Protein AF-A0A1V5XX38-F1 (afdb_monomer)

Sequence (101 aa):
MLLHTLSTLARLHELNFSKAGETVKGNLEKKHCESEISSEILKQYHIVAERYGKTALVPIQKNTCTGCFITQPRTGPKELAPGIYQCTHCRRFLFSPDDLL

Mean predicted aligned error: 3.3 Å

Radius of gyration: 13.26 Å; Cα contacts (8 Å, |Δi|>4): 140; chains: 1; bounding box: 29×25×36 Å

Secondary structure (DSSP, 8-state):
---HHHHHHHHHHHHHHSGGGGSHHHHHHHHHHHHHS-HHHHHHHHHHHHHHGGGSEEEEETTEETTT-PBPPTT-SEEEETTEEE-TTT--EEE-GGGG-

Structure (mmCIF, N/CA/C/O backbone):
data_AF-A0A1V5XX38-F1
#
_entry.id   AF-A0A1V5XX38-F1
#
loop_
_atom_site.group_PDB
_atom_site.id
_atom_site.type_symbol
_atom_site.label_atom_id
_atom_site.label_alt_id
_atom_site.label_comp_id
_atom_site.label_asym_id
_atom_site.label_entity_id
_atom_site.label_seq_id
_atom_site.pdbx_PDB_ins_code
_atom_site.Cartn_x
_atom_site.Cartn_y
_atom_site.Cartn_z
_atom_site.occupancy
_atom_site.B_iso_or_equiv
_atom_site.auth_seq_id
_atom_site.auth_comp_id
_atom_site.auth_asym_id
_atom_site.auth_atom_id
_atom_site.pdbx_PDB_model_num
ATOM 1 N N . MET A 1 1 ? 17.016 3.812 10.001 1.00 46.97 1 MET A N 1
ATOM 2 C CA . MET A 1 1 ? 15.942 4.763 10.377 1.00 46.97 1 MET A CA 1
ATOM 3 C C . MET A 1 1 ? 15.201 5.314 9.141 1.00 46.97 1 MET A C 1
ATOM 5 O O . MET A 1 1 ? 14.738 6.442 9.177 1.00 46.97 1 MET A O 1
ATOM 9 N N . LEU A 1 2 ? 15.084 4.540 8.045 1.00 52.12 2 LEU A N 1
ATOM 10 C CA . LEU A 1 2 ? 14.531 5.002 6.755 1.00 52.12 2 LEU A CA 1
ATOM 11 C C . LEU A 1 2 ? 13.179 4.355 6.387 1.00 52.12 2 LEU A C 1
ATOM 13 O O . LEU A 1 2 ? 12.530 4.827 5.469 1.00 52.12 2 LEU A O 1
ATOM 17 N N . LEU A 1 3 ? 12.719 3.334 7.121 1.00 60.72 3 LEU A N 1
ATOM 18 C CA . LEU A 1 3 ? 11.510 2.554 6.794 1.00 60.72 3 LEU A CA 1
ATOM 19 C C . LEU A 1 3 ? 10.263 2.946 7.600 1.00 60.72 3 LEU A C 1
ATOM 21 O O . LEU A 1 3 ? 9.210 2.333 7.448 1.00 60.72 3 LEU A O 1
ATOM 25 N N . HIS A 1 4 ? 10.360 3.995 8.422 1.00 83.56 4 HIS A N 1
ATOM 26 C CA . HIS A 1 4 ? 9.266 4.425 9.296 1.00 83.56 4 HIS A CA 1
ATOM 27 C C . HIS A 1 4 ? 7.987 4.734 8.505 1.00 83.56 4 HIS A C 1
ATOM 29 O O . HIS A 1 4 ? 6.902 4.296 8.865 1.00 83.56 4 HIS A O 1
ATOM 35 N N . THR A 1 5 ? 8.107 5.423 7.366 1.00 91.19 5 THR A N 1
ATOM 36 C CA . THR A 1 5 ? 6.943 5.775 6.542 1.00 91.19 5 THR A CA 1
ATOM 37 C C . THR A 1 5 ? 6.251 4.545 5.951 1.00 91.19 5 THR A C 1
ATOM 39 O O . THR A 1 5 ? 5.022 4.507 5.928 1.00 91.19 5 THR A O 1
ATOM 42 N N . LEU A 1 6 ?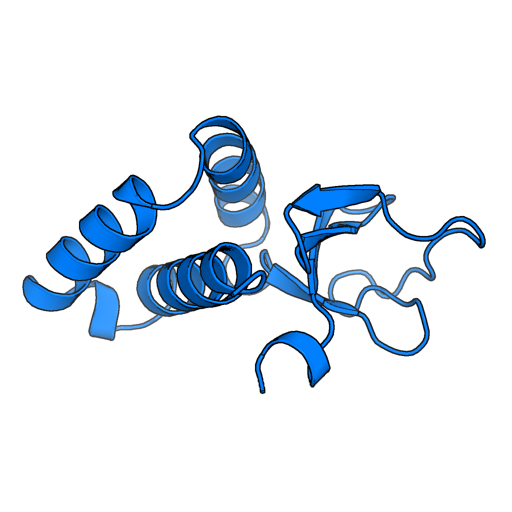 7.004 3.528 5.509 1.00 93.62 6 LEU A N 1
ATOM 43 C CA . LEU A 1 6 ? 6.430 2.281 4.996 1.00 93.62 6 LEU A CA 1
ATOM 44 C C . LEU A 1 6 ? 5.695 1.521 6.102 1.00 93.62 6 LEU A C 1
ATOM 46 O O . LEU A 1 6 ? 4.539 1.145 5.904 1.00 93.62 6 LEU A O 1
ATOM 50 N N . SER A 1 7 ? 6.324 1.337 7.267 1.00 93.94 7 SER A N 1
ATOM 51 C CA . SER A 1 7 ? 5.695 0.645 8.396 1.00 93.94 7 SER A CA 1
ATOM 52 C C . SER A 1 7 ? 4.429 1.362 8.864 1.00 93.94 7 SER A C 1
ATOM 54 O O . SER A 1 7 ? 3.399 0.722 9.080 1.00 93.94 7 SER A O 1
ATOM 56 N N . THR A 1 8 ? 4.463 2.695 8.940 1.00 95.31 8 THR A N 1
ATOM 57 C CA . THR A 1 8 ? 3.305 3.499 9.341 1.00 95.31 8 THR A CA 1
ATOM 58 C C . THR A 1 8 ? 2.185 3.427 8.299 1.00 95.31 8 THR A C 1
ATOM 60 O O . THR A 1 8 ? 1.019 3.263 8.662 1.00 95.31 8 THR A O 1
ATOM 63 N N . LEU A 1 9 ? 2.505 3.472 7.000 1.00 96.19 9 LEU A N 1
ATOM 64 C CA . LEU A 1 9 ? 1.510 3.327 5.932 1.00 96.19 9 LEU A CA 1
ATOM 65 C C . LEU A 1 9 ? 0.897 1.921 5.903 1.00 96.19 9 LEU A C 1
ATOM 67 O O . LEU A 1 9 ? -0.316 1.786 5.746 1.00 96.19 9 LEU A O 1
ATOM 71 N N . ALA A 1 10 ? 1.710 0.877 6.078 1.00 96.06 10 ALA A N 1
ATOM 72 C CA . ALA A 1 10 ? 1.238 -0.502 6.162 1.00 96.06 10 ALA A CA 1
ATOM 73 C C . ALA A 1 10 ? 0.299 -0.694 7.359 1.00 96.06 10 ALA A C 1
ATOM 75 O O . ALA A 1 10 ? -0.766 -1.299 7.218 1.00 96.06 10 ALA A O 1
ATOM 76 N N . ARG A 1 11 ? 0.637 -0.100 8.510 1.00 96.50 11 ARG A N 1
ATOM 77 C CA . ARG A 1 11 ? -0.212 -0.134 9.700 1.00 96.50 11 ARG A CA 1
ATOM 78 C C . ARG A 1 11 ? -1.529 0.612 9.498 1.00 96.50 11 ARG A C 1
ATOM 80 O O . ARG A 1 11 ? -2.592 0.070 9.800 1.00 96.50 11 ARG A O 1
ATOM 87 N N . LEU A 1 12 ? -1.486 1.816 8.924 1.00 97.44 12 LEU A N 1
ATOM 88 C CA . LEU A 1 12 ? -2.688 2.562 8.540 1.00 97.44 12 LEU A CA 1
ATOM 89 C C . LEU A 1 12 ? -3.571 1.742 7.586 1.00 97.44 12 LEU A C 1
ATOM 91 O O . LEU A 1 12 ? -4.795 1.718 7.728 1.00 97.44 12 LEU A O 1
ATOM 95 N N . HIS A 1 13 ? -2.958 1.043 6.630 1.00 97.69 13 HIS A N 1
ATOM 96 C CA . HIS A 1 13 ? -3.660 0.181 5.688 1.00 97.69 13 HIS A CA 1
ATOM 97 C C . HIS A 1 13 ? -4.375 -0.981 6.373 1.00 97.69 13 HIS A C 1
ATOM 99 O O . HIS A 1 13 ? -5.574 -1.174 6.166 1.00 97.69 13 HIS A O 1
ATOM 105 N N . GLU A 1 14 ? -3.681 -1.705 7.243 1.00 97.00 14 GLU A N 1
ATOM 106 C CA . GLU A 1 14 ? -4.274 -2.773 8.044 1.00 97.00 14 GLU A CA 1
ATOM 107 C C . GLU A 1 14 ? -5.460 -2.261 8.876 1.00 97.00 14 GLU A C 1
ATOM 109 O O . GLU A 1 14 ? -6.536 -2.863 8.872 1.00 97.00 14 GLU A O 1
ATOM 114 N N . LEU A 1 15 ? -5.306 -1.120 9.552 1.00 97.31 15 LEU A N 1
A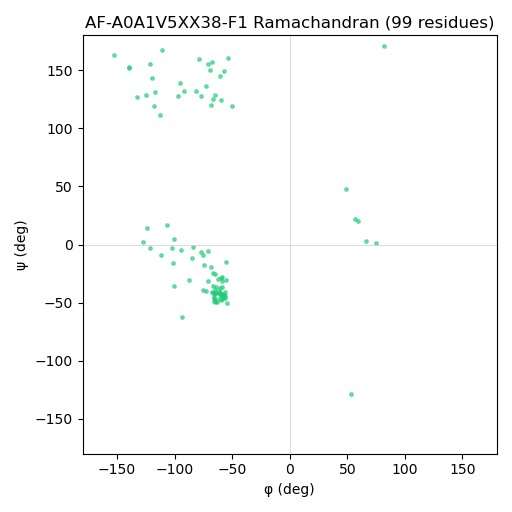TOM 115 C CA . LEU A 1 15 ? -6.365 -0.511 10.357 1.00 97.31 15 LEU A CA 1
ATOM 116 C C . LEU A 1 15 ? -7.567 -0.077 9.506 1.00 97.31 15 LEU A C 1
ATOM 118 O O . LEU A 1 15 ? -8.708 -0.202 9.944 1.00 97.31 15 LEU A O 1
ATOM 122 N N . ASN A 1 16 ? -7.362 0.423 8.288 1.00 96.62 16 ASN A N 1
ATOM 123 C CA . ASN A 1 16 ? -8.469 0.829 7.416 1.00 96.62 16 ASN A CA 1
ATOM 124 C C . ASN A 1 16 ? -9.338 -0.340 6.951 1.00 96.62 16 ASN A C 1
ATOM 126 O O . ASN A 1 16 ? -10.509 -0.129 6.643 1.00 96.62 16 ASN A O 1
ATOM 130 N N . PHE A 1 17 ? -8.795 -1.557 6.925 1.00 95.88 17 PHE A N 1
ATOM 131 C CA . PHE A 1 17 ? -9.487 -2.719 6.373 1.00 95.88 17 PHE A CA 1
ATOM 132 C C . PHE A 1 17 ? -9.638 -3.899 7.346 1.00 95.88 17 PHE A C 1
ATOM 134 O O . PHE A 1 17 ? -9.992 -5.008 6.921 1.00 95.88 17 PHE A O 1
ATOM 141 N N . SER A 1 18 ? -9.410 -3.666 8.640 1.00 94.50 18 SER A N 1
ATOM 142 C CA . SER A 1 18 ? -9.598 -4.635 9.724 1.00 94.50 18 SER A CA 1
ATOM 143 C C . SER A 1 18 ? -10.591 -4.128 10.771 1.00 94.50 18 SER A C 1
ATOM 145 O O . SER A 1 18 ? -10.728 -2.927 11.000 1.00 94.50 18 SER A O 1
ATOM 147 N N . LYS A 1 19 ? -11.224 -5.065 11.491 1.00 93.62 19 LYS A N 1
ATOM 148 C CA . LYS A 1 19 ? -12.128 -4.748 12.612 1.00 93.62 19 LYS A CA 1
ATOM 149 C C . LYS A 1 19 ? -11.437 -3.953 13.726 1.00 93.62 19 LYS A C 1
ATOM 151 O O . LYS A 1 19 ? -12.084 -3.187 14.431 1.00 93.62 19 LYS A O 1
ATOM 156 N N . ALA A 1 20 ? -10.121 -4.116 13.890 1.00 91.19 20 ALA A N 1
ATOM 157 C CA . ALA A 1 20 ? -9.352 -3.389 14.898 1.00 91.19 20 ALA A CA 1
ATOM 158 C C . ALA A 1 20 ? -9.454 -1.867 14.705 1.00 91.19 20 ALA A C 1
ATOM 160 O O . ALA A 1 20 ? -9.564 -1.125 15.685 1.00 91.19 20 ALA A O 1
ATOM 161 N N . GLY A 1 21 ? -9.499 -1.406 13.452 1.00 90.69 21 GLY A N 1
ATOM 162 C CA . GLY A 1 21 ? -9.624 0.008 13.120 1.00 90.69 21 GLY A CA 1
ATOM 163 C C . GLY A 1 21 ? -11.020 0.607 13.282 1.00 90.69 21 GLY A C 1
ATOM 164 O O . GLY A 1 21 ? -11.153 1.816 13.117 1.00 90.69 21 GLY A O 1
ATOM 165 N N . GLU A 1 22 ? -12.046 -0.191 13.585 1.00 94.50 22 GLU A N 1
ATOM 166 C CA . GLU A 1 22 ? -13.405 0.293 13.886 1.00 94.50 22 GLU A CA 1
ATOM 167 C C . GLU A 1 22 ? -13.558 0.685 15.368 1.00 94.50 22 GLU A C 1
ATOM 169 O O . GLU A 1 22 ? -14.525 1.334 15.762 1.00 94.50 22 GLU A O 1
ATOM 174 N N . THR A 1 23 ? -12.582 0.323 16.206 1.00 97.12 23 THR A N 1
ATOM 175 C CA . THR A 1 23 ? -12.568 0.663 17.633 1.00 97.12 23 THR A CA 1
ATOM 176 C C . THR A 1 23 ? -12.114 2.107 17.872 1.00 97.12 23 THR A C 1
ATOM 178 O O . THR A 1 23 ? -11.410 2.701 17.055 1.00 97.12 23 THR A O 1
ATOM 181 N N . VAL A 1 24 ? -12.437 2.672 19.043 1.00 96.50 24 VAL A N 1
ATOM 182 C CA . VAL A 1 24 ? -11.926 3.996 19.461 1.00 96.50 24 VAL A CA 1
ATOM 183 C C . VAL A 1 24 ? -10.396 4.026 19.438 1.00 96.50 24 VAL A C 1
ATOM 185 O O . VAL A 1 24 ? -9.806 4.958 18.897 1.00 96.50 24 VAL A O 1
ATOM 188 N N . LYS A 1 25 ? -9.753 2.975 19.963 1.00 96.25 25 LYS A N 1
ATOM 189 C CA . LYS A 1 25 ? -8.293 2.828 19.948 1.00 96.25 25 LYS A CA 1
ATOM 190 C C . LYS A 1 25 ? -7.749 2.793 18.518 1.00 96.25 25 LYS A C 1
ATOM 192 O O . LYS A 1 25 ? -6.806 3.512 18.218 1.00 96.25 25 LYS A O 1
ATOM 197 N N . GLY A 1 26 ? -8.375 2.013 17.639 1.00 95.81 26 GLY A N 1
ATOM 198 C CA . GLY A 1 26 ? -7.990 1.924 16.232 1.00 95.81 26 GLY A CA 1
ATOM 199 C C . GLY A 1 26 ? -8.113 3.259 15.498 1.00 95.81 26 GLY A C 1
ATOM 200 O O . GLY A 1 26 ? -7.223 3.619 14.739 1.00 95.81 26 GLY A O 1
ATOM 201 N N . ASN A 1 27 ? -9.163 4.038 15.768 1.00 96.31 27 ASN A N 1
ATOM 202 C CA . ASN A 1 27 ? -9.318 5.379 15.197 1.00 96.31 27 ASN A CA 1
ATOM 203 C C . ASN A 1 27 ? -8.269 6.379 15.707 1.00 96.31 27 ASN A C 1
ATOM 205 O O . ASN A 1 27 ? -7.823 7.230 14.940 1.00 96.31 27 ASN A O 1
ATOM 209 N N . LEU A 1 28 ? -7.860 6.293 16.977 1.00 97.12 28 LEU A N 1
ATOM 210 C CA . LEU A 1 28 ? -6.751 7.103 17.494 1.00 97.12 28 LEU A CA 1
ATOM 211 C C . LEU A 1 28 ? -5.428 6.725 16.824 1.00 97.12 28 LEU A C 1
ATOM 213 O O . LEU A 1 28 ? -4.665 7.604 16.435 1.00 97.12 28 LEU A O 1
ATOM 217 N N . GLU A 1 29 ? -5.190 5.429 16.639 1.00 97.12 29 GLU A N 1
ATOM 218 C CA . GLU A 1 29 ? -3.991 4.921 15.977 1.00 97.12 29 GLU A CA 1
ATOM 219 C C . GLU A 1 29 ? -3.937 5.336 14.498 1.00 97.12 29 GLU A C 1
ATOM 221 O O . GLU A 1 29 ? -2.904 5.815 14.048 1.00 97.12 29 GLU A O 1
ATOM 226 N N . LYS A 1 30 ? -5.064 5.282 13.769 1.00 97.19 30 LYS A N 1
ATOM 227 C CA . LYS A 1 30 ? -5.166 5.814 12.396 1.00 97.19 30 LYS A CA 1
ATOM 228 C C . LYS A 1 30 ? -4.736 7.278 12.321 1.00 97.19 30 LYS A C 1
ATOM 230 O O . LYS A 1 30 ? -3.874 7.611 11.517 1.00 97.19 30 LYS A O 1
ATOM 235 N N . LYS A 1 31 ? -5.286 8.131 13.196 1.00 96.94 31 LYS A N 1
ATOM 236 C CA . LYS A 1 31 ? -4.939 9.562 13.250 1.00 96.94 31 LYS A CA 1
ATOM 237 C C . LYS A 1 31 ? -3.462 9.789 13.560 1.00 96.94 31 LYS A C 1
ATOM 239 O O . LYS A 1 31 ? -2.857 10.709 13.021 1.00 96.94 31 LYS A O 1
ATOM 244 N N . HIS A 1 32 ? -2.887 8.961 14.429 1.00 96.44 32 HIS A N 1
ATOM 245 C CA . HIS A 1 32 ? -1.461 9.014 14.718 1.00 96.44 32 HIS A CA 1
ATOM 246 C C . HIS A 1 32 ? -0.635 8.645 13.479 1.00 96.44 32 HIS A C 1
ATOM 248 O O . HIS A 1 32 ? 0.212 9.438 13.078 1.00 96.44 32 HIS A O 1
ATOM 254 N N . CYS A 1 33 ? -0.944 7.537 12.799 1.00 96.00 33 CYS A N 1
ATOM 255 C CA . CYS A 1 33 ? -0.270 7.170 11.553 1.00 96.00 33 CYS A CA 1
ATOM 256 C C . CYS A 1 33 ? -0.397 8.263 10.476 1.00 96.00 33 CYS A C 1
ATOM 258 O O . CYS A 1 33 ? 0.579 8.599 9.811 1.00 96.00 33 CYS A O 1
ATOM 260 N N . GLU A 1 34 ? -1.582 8.859 10.323 1.00 96.19 34 GLU A N 1
ATOM 261 C CA . GLU A 1 34 ? -1.818 9.976 9.399 1.00 96.19 34 GLU A CA 1
ATOM 262 C C . GLU A 1 34 ? -0.994 11.226 9.759 1.00 96.19 34 GLU A C 1
ATOM 264 O O . GLU A 1 34 ? -0.609 11.982 8.875 1.00 96.19 34 GLU A O 1
ATOM 269 N N . SER A 1 35 ? -0.664 11.451 11.034 1.00 95.50 35 SER A N 1
ATOM 270 C CA . SER A 1 35 ? 0.183 12.584 11.437 1.00 95.50 35 SER A CA 1
ATOM 271 C C . SER A 1 35 ? 1.670 12.410 11.095 1.00 95.50 35 SER A C 1
ATOM 273 O O . SER A 1 35 ? 2.408 13.392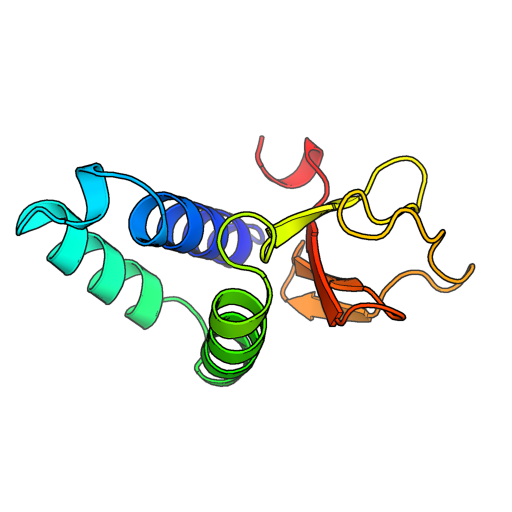 11.056 1.00 95.50 35 SER A O 1
ATOM 275 N N . GLU A 1 36 ? 2.110 11.179 10.829 1.00 94.31 36 GLU A N 1
ATOM 276 C CA . GLU A 1 36 ? 3.513 10.840 10.555 1.00 94.31 36 GLU A CA 1
ATOM 277 C C . GLU A 1 36 ? 3.817 10.653 9.063 1.00 94.31 36 GLU A C 1
ATOM 279 O O . GLU A 1 36 ? 4.980 10.636 8.651 1.00 94.31 36 GLU A O 1
ATOM 284 N N . ILE A 1 37 ? 2.781 10.491 8.239 1.00 94.50 37 ILE A N 1
ATOM 285 C CA . ILE A 1 37 ? 2.905 10.339 6.790 1.00 94.50 37 ILE A CA 1
ATOM 286 C C . ILE A 1 37 ? 2.706 11.709 6.139 1.00 94.50 37 ILE A C 1
ATOM 288 O O . ILE A 1 37 ? 1.823 12.478 6.513 1.00 94.50 37 ILE A O 1
ATOM 292 N N . SER A 1 38 ? 3.511 12.026 5.123 1.00 94.69 38 SER A N 1
ATOM 293 C CA . SER A 1 38 ? 3.352 13.288 4.401 1.00 94.69 38 SER A CA 1
ATOM 294 C C . SER A 1 38 ? 1.972 13.390 3.738 1.00 94.69 38 SER A C 1
ATOM 296 O O . SER A 1 38 ? 1.415 12.414 3.223 1.00 94.69 38 SER A O 1
ATOM 298 N N . SER A 1 39 ? 1.426 14.607 3.701 1.00 94.81 39 SER A N 1
ATOM 299 C CA . SER A 1 39 ? 0.099 14.878 3.132 1.00 94.81 39 SER A CA 1
ATOM 300 C C . SER A 1 39 ? -0.016 14.482 1.655 1.00 94.81 39 SER A C 1
ATOM 302 O O . SER A 1 39 ? -1.081 14.050 1.213 1.00 94.81 39 SER A O 1
ATOM 304 N N . GLU A 1 40 ? 1.077 14.572 0.889 1.00 94.94 40 GLU A N 1
ATOM 305 C CA . GLU A 1 40 ? 1.128 14.123 -0.505 1.00 94.94 40 GLU A CA 1
ATOM 306 C C . GLU A 1 40 ? 0.917 12.606 -0.625 1.00 94.94 40 GLU A C 1
ATOM 308 O O . GLU A 1 40 ? 0.087 12.159 -1.423 1.00 94.94 40 GLU A O 1
ATOM 313 N N . ILE A 1 41 ? 1.629 11.819 0.188 1.00 95.50 41 ILE A N 1
ATOM 314 C CA . ILE A 1 41 ? 1.524 10.357 0.193 1.00 95.50 41 ILE A CA 1
ATOM 315 C C . ILE A 1 41 ? 0.138 9.928 0.659 1.00 95.50 41 ILE A C 1
ATOM 317 O O . ILE A 1 41 ? -0.484 9.097 -0.002 1.00 95.50 41 ILE A O 1
ATOM 321 N N . LEU A 1 42 ? -0.385 10.532 1.731 1.00 96.69 42 LEU A N 1
ATOM 322 C CA . LEU A 1 42 ? -1.734 10.244 2.225 1.00 96.69 42 LEU A CA 1
ATOM 323 C C . LEU A 1 42 ? -2.800 10.521 1.175 1.00 96.69 42 LEU A C 1
ATOM 325 O O . LEU A 1 42 ? -3.651 9.671 0.923 1.00 96.69 42 LEU A O 1
ATOM 329 N N . LYS A 1 43 ? -2.736 11.676 0.503 1.00 96.56 43 LYS A N 1
ATOM 330 C CA . LYS A 1 43 ? -3.696 12.020 -0.549 1.00 96.56 43 LYS A CA 1
ATOM 331 C C . LYS A 1 43 ? -3.697 10.976 -1.664 1.00 96.56 43 LYS A C 1
ATOM 333 O O . LYS A 1 43 ? -4.763 10.540 -2.095 1.00 96.56 43 LYS A O 1
ATOM 338 N N . GLN A 1 44 ? -2.518 10.556 -2.123 1.00 96.31 44 GLN A N 1
ATOM 339 C CA . GLN A 1 44 ? -2.414 9.501 -3.132 1.00 96.31 44 GLN A CA 1
ATOM 340 C C . GLN A 1 44 ? -2.918 8.155 -2.603 1.00 96.31 44 GLN A C 1
ATOM 342 O O . GLN A 1 44 ? -3.631 7.450 -3.315 1.00 96.31 44 GLN A O 1
ATOM 347 N N . TYR A 1 45 ? -2.584 7.812 -1.360 1.00 97.62 45 TYR A N 1
ATOM 348 C CA . TYR A 1 45 ? -3.023 6.582 -0.719 1.00 97.62 45 TYR A CA 1
ATOM 349 C C . TYR A 1 45 ? -4.547 6.507 -0.631 1.00 97.62 45 TYR A C 1
ATOM 351 O O . TYR A 1 45 ? -5.107 5.501 -1.052 1.00 97.62 45 TYR A O 1
ATOM 359 N N . HIS A 1 46 ? -5.229 7.561 -0.176 1.00 97.44 46 HIS A N 1
ATOM 360 C CA . HIS A 1 46 ? -6.690 7.569 -0.076 1.00 97.44 46 HIS A CA 1
ATOM 361 C C . HIS A 1 46 ? -7.366 7.352 -1.434 1.00 97.44 46 HIS A C 1
ATOM 363 O O . HIS A 1 46 ? -8.270 6.527 -1.519 1.00 97.44 46 HIS A O 1
ATOM 369 N N . ILE A 1 47 ? -6.877 7.990 -2.505 1.00 97.31 47 ILE A N 1
ATOM 370 C CA . ILE A 1 47 ? -7.396 7.786 -3.872 1.00 97.31 47 ILE A CA 1
ATOM 371 C C . ILE A 1 47 ? -7.276 6.312 -4.293 1.00 97.31 47 ILE A C 1
ATOM 373 O O . ILE A 1 47 ? -8.185 5.729 -4.885 1.00 97.31 47 ILE A O 1
ATOM 377 N N . VAL A 1 48 ? -6.137 5.683 -3.997 1.00 97.88 48 VAL A N 1
ATOM 378 C CA . VAL A 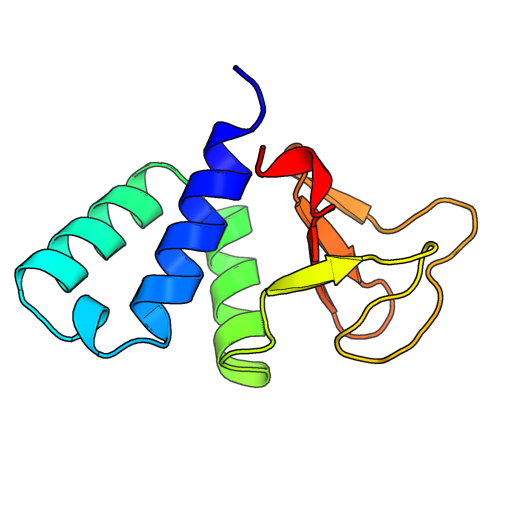1 48 ? -5.896 4.275 -4.338 1.00 97.88 48 VAL A CA 1
ATOM 379 C C . VAL A 1 48 ? -6.714 3.340 -3.435 1.00 97.88 48 VAL A C 1
ATOM 381 O O . VAL A 1 48 ? -7.260 2.352 -3.924 1.00 97.88 48 VAL A O 1
ATOM 384 N N . ALA A 1 49 ? -6.826 3.648 -2.143 1.00 97.69 49 ALA A N 1
ATOM 385 C CA . ALA A 1 49 ? -7.594 2.903 -1.147 1.00 97.69 49 ALA A CA 1
ATOM 386 C C . ALA A 1 49 ? -9.093 2.916 -1.443 1.00 97.69 49 ALA A C 1
ATOM 388 O O . ALA A 1 49 ? -9.732 1.870 -1.365 1.00 97.69 49 ALA A O 1
ATOM 389 N N . GLU A 1 50 ? -9.635 4.056 -1.860 1.00 97.25 50 GLU A N 1
ATOM 390 C CA . GLU A 1 50 ? -11.021 4.183 -2.307 1.00 97.25 50 GLU A CA 1
ATOM 391 C C . GLU A 1 50 ? -11.294 3.294 -3.528 1.00 97.25 50 GLU A C 1
ATOM 393 O O . GLU A 1 50 ? -12.302 2.593 -3.583 1.00 97.25 50 GLU A O 1
ATOM 398 N N . ARG A 1 51 ? -10.355 3.244 -4.483 1.00 97.50 51 ARG A N 1
ATOM 399 C CA . ARG A 1 51 ? -10.506 2.449 -5.708 1.00 97.50 51 ARG A CA 1
ATOM 400 C C . ARG A 1 51 ? -10.310 0.944 -5.509 1.00 97.50 51 ARG A C 1
ATOM 402 O O . ARG A 1 51 ? -10.972 0.153 -6.177 1.00 97.50 51 ARG A O 1
ATOM 409 N N . TYR A 1 52 ? -9.354 0.534 -4.678 1.00 97.88 52 TYR A N 1
ATOM 410 C CA . TYR A 1 52 ? -8.872 -0.855 -4.625 1.00 97.88 52 TYR A CA 1
ATOM 411 C C . TYR A 1 52 ? -9.026 -1.534 -3.259 1.00 97.88 52 TYR A C 1
ATOM 413 O O . TYR A 1 52 ? -8.697 -2.721 -3.124 1.00 97.88 52 TYR A O 1
ATOM 421 N N . GLY A 1 53 ? -9.510 -0.811 -2.249 1.00 97.19 53 GLY A N 1
ATOM 422 C CA . GLY A 1 53 ? -9.731 -1.316 -0.899 1.00 97.19 53 GLY A CA 1
ATOM 423 C C . GLY A 1 53 ? -8.485 -1.983 -0.312 1.00 97.19 53 GLY A C 1
ATOM 424 O O . GLY A 1 53 ? -7.378 -1.451 -0.391 1.00 97.19 53 GLY A O 1
ATOM 425 N N . LYS A 1 54 ? -8.664 -3.212 0.185 1.00 96.50 54 LYS A N 1
ATOM 426 C CA . LYS A 1 54 ? -7.626 -4.098 0.755 1.00 96.50 54 LYS A CA 1
ATOM 427 C C . LYS A 1 54 ? -6.428 -4.380 -0.154 1.00 96.50 54 LYS A C 1
ATOM 429 O O . LYS A 1 54 ? -5.438 -4.928 0.303 1.00 96.50 54 LYS A O 1
ATOM 434 N N . THR A 1 55 ? -6.535 -4.078 -1.446 1.00 97.38 55 THR A N 1
ATOM 435 C CA . THR A 1 55 ? -5.454 -4.296 -2.419 1.00 97.38 55 THR A CA 1
ATOM 436 C C . THR A 1 55 ? -4.783 -2.992 -2.839 1.00 97.38 55 THR A C 1
ATOM 438 O O . THR A 1 55 ? -4.133 -2.949 -3.876 1.00 97.38 55 THR A O 1
ATOM 441 N N . ALA A 1 56 ? -4.967 -1.899 -2.099 1.00 98.06 56 ALA A N 1
ATOM 442 C CA . ALA A 1 56 ? -4.350 -0.614 -2.425 1.00 98.06 56 ALA A CA 1
ATOM 443 C C . ALA A 1 56 ? -2.833 -0.588 -2.193 1.00 98.06 56 ALA A C 1
ATOM 445 O O . ALA A 1 56 ? -2.122 0.087 -2.941 1.00 98.06 56 ALA A O 1
ATOM 446 N N . LEU A 1 57 ? -2.358 -1.349 -1.204 1.00 97.94 57 LEU A N 1
ATOM 447 C CA . LEU A 1 57 ? -0.951 -1.565 -0.885 1.00 97.94 57 LEU A CA 1
ATOM 448 C C . LEU A 1 57 ? -0.644 -3.055 -1.058 1.00 97.94 57 LEU A C 1
ATOM 450 O O . LEU A 1 57 ? -1.265 -3.894 -0.410 1.00 97.94 57 LEU A O 1
ATOM 454 N N . VAL A 1 58 ? 0.270 -3.398 -1.963 1.00 97.62 58 VAL A N 1
ATOM 455 C CA . VAL A 1 58 ? 0.562 -4.796 -2.318 1.00 97.62 58 VAL A CA 1
ATOM 456 C C . VAL A 1 58 ? 2.062 -5.017 -2.492 1.00 97.62 58 VAL A C 1
ATOM 458 O O . VAL A 1 58 ? 2.768 -4.089 -2.877 1.00 97.62 58 VAL A O 1
ATOM 461 N N . PRO A 1 59 ? 2.583 -6.229 -2.261 1.00 96.94 59 PRO A N 1
ATOM 462 C CA . PRO A 1 59 ? 3.999 -6.478 -2.466 1.00 96.94 59 PRO A CA 1
ATOM 463 C C . PRO A 1 59 ? 4.366 -6.433 -3.955 1.00 96.94 59 PRO A C 1
ATOM 465 O O . PRO A 1 59 ? 3.568 -6.799 -4.830 1.00 96.94 59 PRO A O 1
ATOM 468 N N . ILE A 1 60 ? 5.599 -6.032 -4.250 1.00 95.50 60 ILE A N 1
ATOM 469 C CA . ILE A 1 60 ? 6.240 -6.304 -5.537 1.00 95.50 60 ILE A CA 1
ATOM 470 C C . ILE A 1 60 ? 7.023 -7.616 -5.434 1.00 95.50 60 ILE A C 1
ATOM 472 O O . ILE A 1 60 ? 7.760 -7.839 -4.481 1.00 95.50 60 ILE A O 1
ATOM 476 N N . GLN A 1 61 ? 6.856 -8.509 -6.408 1.00 94.81 61 GLN A N 1
ATOM 477 C CA . GLN A 1 61 ? 7.567 -9.791 -6.448 1.00 94.81 61 GLN A CA 1
ATOM 478 C C . GLN A 1 61 ? 8.143 -10.010 -7.838 1.00 94.81 61 GLN A C 1
ATOM 480 O O . GLN A 1 61 ? 7.413 -9.906 -8.820 1.00 94.81 61 GLN A O 1
ATOM 485 N N . LYS A 1 62 ? 9.448 -10.298 -7.946 1.00 92.31 62 LYS A N 1
ATOM 486 C CA . LYS A 1 62 ? 10.137 -10.465 -9.243 1.00 92.31 62 LYS A CA 1
ATOM 487 C C . LYS A 1 62 ? 9.820 -9.312 -10.215 1.00 92.31 62 LYS A C 1
ATOM 489 O O . LYS A 1 62 ? 9.414 -9.534 -11.355 1.00 92.31 62 LYS A O 1
ATOM 494 N N . ASN A 1 63 ? 9.919 -8.074 -9.722 1.00 93.56 63 ASN A N 1
ATOM 495 C CA . ASN A 1 63 ? 9.566 -6.847 -10.448 1.00 93.56 63 ASN A CA 1
ATOM 496 C C . ASN A 1 63 ? 8.108 -6.795 -10.969 1.00 93.56 63 ASN A C 1
ATOM 498 O O . ASN A 1 63 ? 7.801 -6.067 -11.908 1.00 93.56 63 ASN A O 1
ATOM 502 N N . THR A 1 64 ? 7.189 -7.570 -10.388 1.00 96.69 64 THR A N 1
ATOM 503 C CA . THR A 1 64 ? 5.786 -7.671 -10.813 1.00 96.69 64 THR A CA 1
ATOM 504 C C . THR A 1 64 ? 4.853 -7.194 -9.709 1.00 96.69 64 THR A C 1
ATOM 506 O O . THR A 1 64 ? 4.979 -7.590 -8.550 1.00 96.69 64 THR A O 1
ATOM 509 N N . CYS A 1 65 ? 3.906 -6.324 -10.068 1.00 97.88 65 CYS A N 1
ATOM 510 C CA . CYS A 1 65 ? 2.859 -5.879 -9.153 1.00 97.88 65 CYS A CA 1
ATOM 511 C C . CYS A 1 65 ? 1.913 -7.046 -8.861 1.00 97.88 65 CYS A C 1
ATOM 513 O O . CYS A 1 65 ? 1.256 -7.536 -9.774 1.00 97.88 65 CYS A O 1
ATOM 515 N N . THR A 1 66 ? 1.771 -7.450 -7.601 1.00 97.88 66 THR A N 1
ATOM 516 C CA . THR A 1 66 ? 0.867 -8.556 -7.228 1.00 97.88 66 THR A CA 1
ATOM 517 C C . THR A 1 66 ? -0.620 -8.176 -7.244 1.00 97.88 66 THR A C 1
ATOM 519 O O . THR A 1 66 ? -1.479 -9.044 -7.160 1.00 97.88 66 THR A O 1
ATOM 522 N N . GLY A 1 67 ? -0.946 -6.887 -7.404 1.00 97.19 67 GLY A N 1
ATOM 523 C CA . GLY A 1 67 ? -2.328 -6.406 -7.505 1.00 97.19 67 GL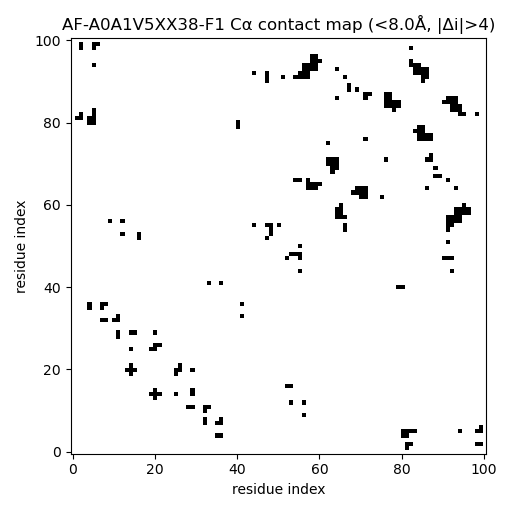Y A CA 1
ATOM 524 C C . GLY A 1 67 ? -2.904 -6.403 -8.926 1.00 97.19 67 GLY A C 1
AT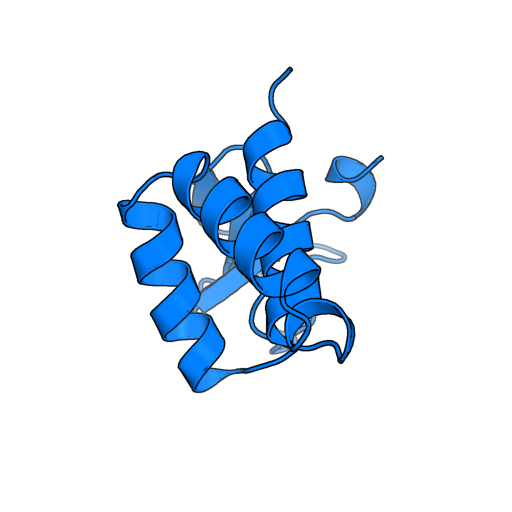OM 525 O O . GLY A 1 67 ? -4.113 -6.540 -9.094 1.00 97.19 67 GLY A O 1
ATOM 526 N N . CYS A 1 68 ? -2.076 -6.203 -9.958 1.00 97.81 68 CYS A N 1
ATOM 527 C CA . CYS A 1 68 ? -2.519 -6.229 -11.362 1.00 97.81 68 CYS A CA 1
ATOM 528 C C . CYS A 1 68 ? -1.702 -7.169 -12.257 1.00 97.81 68 CYS A C 1
ATOM 530 O O . CYS A 1 68 ? -1.933 -7.195 -13.459 1.00 97.81 68 CYS A O 1
ATOM 532 N N . PHE A 1 69 ? -0.733 -7.887 -11.689 1.00 97.75 69 PHE A N 1
ATOM 533 C CA . PHE A 1 69 ? 0.116 -8.882 -12.352 1.00 97.75 69 PHE A CA 1
ATOM 534 C C . PHE A 1 69 ? 0.951 -8.364 -13.530 1.00 97.75 69 PHE A C 1
ATOM 536 O O . PHE A 1 69 ? 1.440 -9.145 -14.339 1.00 97.75 69 PHE A O 1
ATOM 543 N N . ILE A 1 70 ? 1.168 -7.048 -13.609 1.00 97.50 70 ILE A N 1
ATOM 544 C CA . ILE A 1 70 ? 1.999 -6.438 -14.651 1.00 97.50 70 ILE A CA 1
ATOM 545 C C . ILE A 1 70 ? 3.412 -6.209 -14.124 1.00 97.50 70 ILE A C 1
ATOM 547 O O . ILE A 1 70 ? 3.622 -5.592 -13.066 1.00 97.50 70 ILE A O 1
ATOM 551 N N . THR A 1 71 ? 4.379 -6.704 -14.892 1.00 97.25 71 THR A N 1
ATOM 552 C CA . THR A 1 71 ? 5.805 -6.469 -14.682 1.00 97.25 71 THR A CA 1
ATOM 553 C C . THR A 1 71 ? 6.111 -4.989 -14.873 1.00 97.25 71 THR A C 1
ATOM 555 O O . THR A 1 71 ? 5.698 -4.371 -15.853 1.00 97.25 71 THR A O 1
ATOM 558 N N . GLN A 1 72 ? 6.794 -4.396 -13.899 1.00 95.56 72 GLN A N 1
ATOM 559 C CA . GLN A 1 72 ? 7.196 -2.999 -13.956 1.00 95.56 72 GLN A CA 1
ATOM 560 C C . GLN A 1 72 ? 8.304 -2.809 -15.007 1.00 95.56 72 GLN A C 1
ATOM 562 O O . GLN A 1 72 ? 9.026 -3.761 -15.325 1.00 95.56 72 GLN A O 1
ATOM 567 N N . PRO A 1 73 ? 8.464 -1.596 -15.564 1.00 93.44 73 PRO A N 1
ATOM 568 C CA . PRO A 1 73 ? 9.553 -1.293 -16.489 1.00 93.44 73 PRO A CA 1
ATOM 569 C C . PRO A 1 73 ? 10.930 -1.651 -15.914 1.00 93.44 73 PRO A C 1
ATOM 571 O O . PRO A 1 73 ? 11.102 -1.749 -14.699 1.00 93.44 73 PRO A O 1
ATOM 574 N N . ARG A 1 74 ? 11.946 -1.798 -16.777 1.00 88.88 74 ARG A N 1
ATOM 575 C CA . ARG A 1 74 ? 13.332 -2.071 -16.338 1.00 88.88 74 ARG A CA 1
ATOM 576 C C . ARG A 1 74 ? 13.903 -0.985 -15.425 1.00 88.88 74 ARG A C 1
ATOM 578 O O . ARG A 1 74 ? 14.740 -1.287 -14.588 1.00 88.88 74 ARG A O 1
ATOM 585 N N . THR A 1 75 ? 13.437 0.253 -15.576 1.00 89.94 75 THR A N 1
ATOM 586 C CA . THR A 1 75 ? 13.772 1.383 -14.696 1.00 89.94 75 THR A CA 1
ATOM 587 C C . THR A 1 75 ? 13.138 1.273 -13.306 1.00 89.94 75 THR A C 1
ATOM 589 O O . THR A 1 75 ? 13.405 2.112 -12.457 1.00 89.94 75 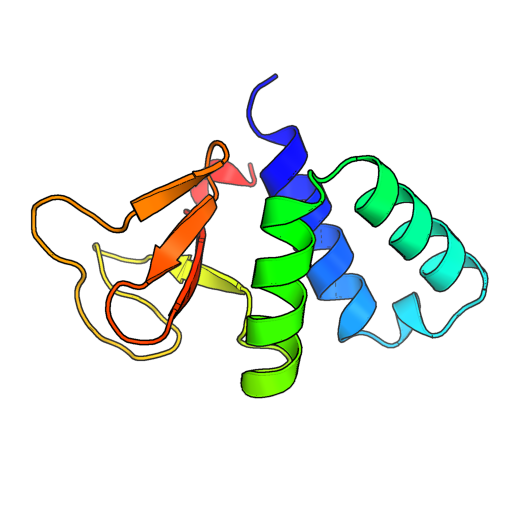THR A O 1
ATOM 592 N N . GLY A 1 76 ? 12.289 0.268 -13.082 1.00 86.81 76 GLY A N 1
ATOM 593 C CA . GLY A 1 76 ? 11.537 0.075 -11.852 1.00 86.81 76 GLY A CA 1
ATOM 594 C C . GLY A 1 76 ? 10.265 0.928 -11.773 1.00 86.81 76 GLY A C 1
ATOM 595 O O . GLY A 1 76 ? 10.010 1.784 -12.631 1.00 86.81 76 GLY A O 1
ATOM 596 N N . PRO A 1 77 ? 9.419 0.666 -10.763 1.00 91.75 77 PRO A N 1
ATOM 597 C CA . PRO A 1 77 ? 8.323 1.554 -10.398 1.00 91.75 77 PRO A CA 1
ATOM 598 C C . PRO A 1 77 ? 8.849 2.879 -9.826 1.00 91.75 77 PRO A C 1
ATOM 600 O O . PRO A 1 77 ? 9.955 2.949 -9.296 1.00 91.75 77 PRO A O 1
ATOM 603 N N . LYS A 1 78 ? 8.030 3.934 -9.886 1.00 92.38 78 LYS A N 1
ATOM 604 C CA . LYS A 1 78 ? 8.368 5.221 -9.261 1.00 92.38 78 LYS A CA 1
ATOM 605 C C . LYS A 1 78 ? 8.403 5.055 -7.740 1.00 92.38 78 LYS A C 1
ATOM 607 O O . LYS A 1 78 ? 7.396 4.641 -7.171 1.00 92.38 78 LYS A O 1
ATOM 612 N N . GLU A 1 79 ? 9.504 5.426 -7.097 1.00 94.12 79 GLU A N 1
ATOM 613 C CA . GLU A 1 79 ? 9.577 5.562 -5.638 1.00 94.12 79 GLU A CA 1
ATOM 614 C C . GLU A 1 79 ? 8.903 6.874 -5.207 1.00 94.12 79 GLU A C 1
ATOM 616 O O . GLU A 1 79 ? 9.159 7.937 -5.778 1.00 94.12 79 GLU A O 1
ATOM 621 N N . LEU A 1 80 ? 7.969 6.788 -4.261 1.00 93.94 80 LEU A N 1
ATOM 622 C CA . LEU A 1 80 ? 7.234 7.933 -3.715 1.00 93.94 80 LEU A CA 1
ATOM 623 C C . LEU A 1 80 ? 7.801 8.373 -2.362 1.00 93.94 80 LEU A C 1
ATOM 625 O O . LEU A 1 80 ? 7.815 9.557 -2.044 1.00 93.94 80 LEU A O 1
ATOM 629 N N . ALA A 1 81 ? 8.250 7.404 -1.575 1.00 92.31 81 ALA A N 1
ATOM 630 C CA . ALA A 1 81 ? 8.931 7.555 -0.300 1.00 92.31 81 ALA A CA 1
ATOM 631 C C . ALA A 1 81 ? 9.827 6.318 -0.106 1.00 92.31 81 ALA A C 1
ATOM 633 O O . ALA A 1 81 ? 9.596 5.322 -0.792 1.00 92.31 81 ALA A O 1
ATOM 634 N N . PRO A 1 82 ? 10.818 6.347 0.801 1.00 90.88 82 PRO A N 1
ATOM 635 C CA . PRO A 1 82 ? 11.698 5.202 1.031 1.00 90.88 82 PRO A CA 1
ATOM 636 C C . PRO A 1 82 ? 10.918 3.893 1.247 1.00 90.88 82 PRO A C 1
ATOM 638 O O . PRO A 1 82 ? 10.093 3.804 2.160 1.00 90.88 82 PRO A O 1
ATOM 641 N N . GLY A 1 83 ? 11.143 2.904 0.375 1.00 92.31 83 GLY A N 1
ATOM 642 C CA . GLY A 1 83 ? 10.470 1.591 0.419 1.00 92.31 83 GLY A CA 1
ATOM 643 C C . GLY A 1 83 ? 9.006 1.588 -0.054 1.00 92.31 83 GLY A C 1
ATOM 644 O O . GLY A 1 83 ? 8.344 0.549 -0.053 1.00 92.31 83 GLY A O 1
ATOM 645 N N . ILE A 1 84 ? 8.480 2.739 -0.482 1.00 95.19 84 ILE A N 1
ATOM 646 C CA . ILE A 1 84 ? 7.129 2.899 -1.023 1.00 95.19 84 ILE A CA 1
ATOM 647 C C . ILE A 1 84 ? 7.230 3.255 -2.501 1.00 95.19 84 ILE A C 1
ATOM 649 O O . ILE A 1 84 ? 7.577 4.376 -2.879 1.00 95.19 84 ILE A O 1
ATOM 653 N N . TYR A 1 85 ? 6.816 2.326 -3.349 1.00 95.81 85 TYR A N 1
ATOM 654 C CA . TYR A 1 85 ? 6.792 2.504 -4.793 1.00 95.81 85 TYR A CA 1
ATOM 655 C C . TYR A 1 85 ? 5.360 2.583 -5.321 1.00 95.81 85 TYR A C 1
ATOM 657 O O . TYR A 1 85 ? 4.393 2.255 -4.637 1.00 95.81 85 TYR A O 1
ATOM 665 N N . GLN A 1 86 ? 5.204 2.996 -6.575 1.00 97.12 86 GLN A N 1
ATOM 666 C CA . GLN A 1 86 ? 3.912 3.055 -7.246 1.00 97.12 86 GLN A CA 1
ATOM 667 C C . GLN A 1 86 ? 3.932 2.263 -8.546 1.00 97.12 86 GLN A C 1
ATOM 669 O O . GLN A 1 86 ? 4.776 2.478 -9.419 1.00 97.12 86 GLN A O 1
ATOM 674 N N . CYS A 1 87 ? 2.947 1.378 -8.703 1.00 97.62 87 CYS A N 1
ATOM 675 C CA . CYS A 1 87 ? 2.750 0.643 -9.939 1.00 97.62 87 CYS A CA 1
ATOM 676 C C . CYS A 1 87 ? 2.510 1.613 -11.100 1.00 97.62 87 CYS A C 1
ATOM 678 O O . CYS A 1 87 ? 1.567 2.406 -11.084 1.00 97.62 87 CYS A O 1
ATOM 680 N N . THR A 1 88 ? 3.322 1.495 -12.144 1.00 96.50 88 THR A N 1
ATOM 681 C CA . THR A 1 88 ? 3.231 2.325 -13.354 1.00 96.50 88 THR A CA 1
ATOM 682 C C . THR A 1 88 ? 1.933 2.106 -14.134 1.00 96.50 88 THR A C 1
ATOM 684 O O . THR A 1 88 ? 1.469 3.022 -14.803 1.00 96.50 88 THR A O 1
ATOM 687 N N . HIS A 1 89 ? 1.313 0.929 -13.994 1.00 96.81 89 HIS A N 1
ATOM 688 C CA . HIS A 1 89 ? 0.071 0.574 -14.677 1.00 96.81 89 HIS A CA 1
ATOM 689 C C . HIS A 1 89 ? -1.181 0.867 -13.837 1.00 96.81 89 HIS A C 1
ATOM 691 O O . HIS A 1 89 ? -2.017 1.679 -14.217 1.00 96.81 89 HIS A O 1
ATOM 697 N N . CYS A 1 90 ? -1.336 0.213 -12.677 1.00 97.06 90 CYS A N 1
ATOM 698 C CA . CYS A 1 90 ? -2.576 0.308 -11.892 1.00 97.06 90 CYS A CA 1
ATOM 699 C C . CYS A 1 90 ? -2.551 1.373 -10.788 1.00 97.06 90 CYS A C 1
ATOM 701 O O . CYS A 1 90 ? -3.575 1.582 -10.138 1.00 97.06 90 CYS A O 1
ATOM 703 N N . ARG A 1 91 ? -1.408 2.041 -10.575 1.00 97.31 91 ARG A N 1
ATOM 704 C CA . ARG A 1 91 ? -1.194 3.092 -9.561 1.00 97.31 91 ARG A CA 1
ATOM 705 C C . ARG A 1 91 ? -1.270 2.641 -8.099 1.00 97.31 91 ARG A C 1
ATOM 707 O O . ARG A 1 91 ? -1.104 3.480 -7.220 1.00 97.31 91 ARG A O 1
ATOM 714 N N . ARG A 1 92 ? -1.466 1.343 -7.828 1.00 98.19 92 ARG A N 1
ATOM 715 C CA . ARG A 1 92 ? -1.355 0.780 -6.473 1.00 98.19 92 ARG A CA 1
ATOM 716 C C . ARG A 1 92 ? 0.015 1.043 -5.871 1.00 98.19 92 ARG A C 1
ATOM 718 O O . ARG A 1 92 ? 1.014 1.092 -6.594 1.00 98.19 92 ARG A O 1
ATOM 725 N N . PHE A 1 93 ? 0.031 1.166 -4.553 1.00 98.06 93 PHE A N 1
ATOM 726 C CA . PHE A 1 93 ? 1.251 1.252 -3.778 1.00 98.06 93 PHE A CA 1
ATOM 727 C C . PHE A 1 93 ? 1.909 -0.126 -3.744 1.00 98.06 93 PHE A C 1
ATOM 729 O O . PHE A 1 93 ? 1.234 -1.148 -3.596 1.00 98.06 93 PHE A O 1
ATOM 736 N N . LEU A 1 94 ? 3.221 -0.137 -3.928 1.00 97.75 94 LEU A N 1
ATOM 737 C CA . LEU A 1 94 ? 4.066 -1.315 -3.955 1.00 97.75 94 LEU A CA 1
ATOM 738 C C . LEU A 1 94 ? 5.102 -1.215 -2.839 1.00 97.75 94 LEU A C 1
ATOM 740 O O . LEU A 1 94 ? 5.627 -0.132 -2.593 1.00 97.75 94 LEU A O 1
ATOM 744 N N . PHE A 1 95 ? 5.427 -2.338 -2.216 1.00 95.88 95 PHE A N 1
ATOM 745 C CA . PHE A 1 95 ? 6.504 -2.438 -1.230 1.00 95.88 95 PHE A CA 1
ATOM 746 C C . PHE A 1 95 ? 7.280 -3.741 -1.431 1.00 95.88 95 PHE A C 1
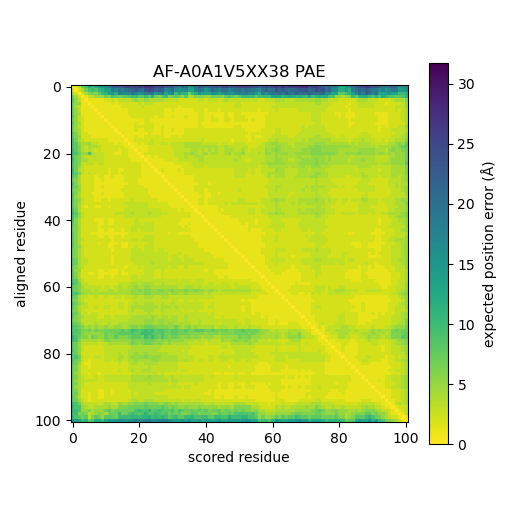ATOM 748 O O . PHE A 1 95 ? 6.713 -4.717 -1.938 1.00 95.88 95 PHE A O 1
ATOM 755 N N . SER A 1 96 ? 8.561 -3.776 -1.059 1.00 92.44 96 SER A N 1
ATOM 756 C CA . SER A 1 96 ? 9.280 -5.048 -0.947 1.00 92.44 96 SER A CA 1
ATOM 757 C C . SER A 1 96 ? 8.950 -5.690 0.403 1.00 92.44 96 SER A C 1
ATOM 759 O O . SER A 1 96 ? 9.025 -5.002 1.419 1.00 92.44 96 SER A O 1
ATOM 761 N N . PRO A 1 97 ? 8.597 -6.986 0.472 1.00 86.44 97 PRO A N 1
ATOM 762 C CA . PRO A 1 97 ? 8.428 -7.673 1.755 1.00 86.44 97 PRO A CA 1
ATOM 763 C C . PRO A 1 97 ? 9.668 -7.591 2.657 1.00 86.44 97 PRO A C 1
ATOM 765 O O . PRO A 1 97 ? 9.524 -7.541 3.874 1.00 86.44 97 PRO A O 1
ATOM 768 N N . ASP A 1 98 ? 10.858 -7.526 2.056 1.00 83.88 98 ASP A N 1
ATOM 769 C CA . ASP A 1 98 ? 12.132 -7.419 2.773 1.00 83.88 98 ASP A CA 1
ATOM 770 C C . ASP A 1 98 ? 12.306 -6.057 3.476 1.00 83.88 98 ASP A C 1
ATOM 772 O O . ASP A 1 98 ? 13.078 -5.957 4.422 1.00 83.88 98 ASP A O 1
ATOM 776 N N . ASP A 1 99 ? 11.553 -5.028 3.063 1.00 80.56 99 ASP A N 1
ATOM 777 C CA . ASP A 1 99 ? 11.588 -3.676 3.642 1.00 80.56 99 ASP A CA 1
ATOM 778 C C . ASP A 1 99 ? 10.692 -3.534 4.893 1.00 80.56 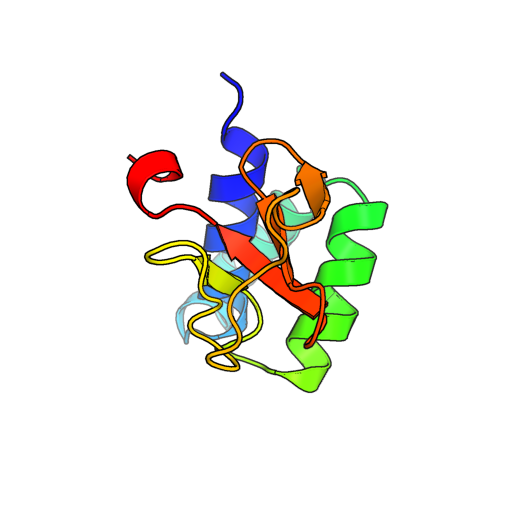99 ASP A C 1
ATOM 780 O O . ASP A 1 99 ? 10.608 -2.459 5.487 1.00 80.56 99 ASP A O 1
ATOM 784 N N . LEU A 1 100 ? 9.970 -4.591 5.285 1.00 68.06 100 LEU A N 1
ATOM 785 C CA . LEU A 1 100 ? 9.128 -4.618 6.492 1.00 68.06 100 LEU A CA 1
ATOM 786 C C . LEU A 1 100 ? 9.767 -5.370 7.675 1.00 68.06 100 LEU A C 1
ATOM 788 O O . LEU A 1 100 ? 9.146 -5.433 8.739 1.00 68.06 100 LEU A O 1
ATOM 792 N N . LEU A 1 101 ? 10.956 -5.953 7.485 1.00 60.22 101 LEU A N 1
ATOM 793 C CA . LEU A 1 101 ? 11.714 -6.727 8.481 1.00 60.22 101 LEU A CA 1
ATOM 794 C C . LEU A 1 101 ? 12.766 -5.860 9.190 1.00 60.22 101 LEU A C 1
ATOM 796 O O . LEU A 1 101 ? 12.996 -6.118 10.393 1.00 60.22 101 LEU A O 1
#

pLDDT: mean 93.28, std 8.91, range [46.97, 98.19]

Solvent-accessible surface area (backbone atoms only — not comparable to full-atom values): 5722 Å² total; per-residue (Å²): 141,66,44,62,58,39,55,38,51,53,49,40,51,51,32,75,71,37,76,64,28,76,38,74,68,27,46,53,49,40,54,50,34,58,72,71,43,57,69,69,59,50,56,55,45,52,59,31,32,74,74,45,48,87,52,17,64,33,50,46,53,94,61,18,37,72,74,78,70,47,67,48,57,95,89,49,51,53,72,81,47,62,66,31,27,28,40,85,81,83,57,30,37,28,31,51,73,78,68,77,115

Nearest PDB structures (foldseek):
  3na7-assembly1_A  TM=7.906E-01  e=5.153E-03  Helicobacter pylori NCTC 11638
  4ilo-assembly1_A  TM=7.012E-01  e=8.615E-03  Chlamydia trachomatis L2/434/Bu

Foldseek 3Di:
DFLLLVLLVVLLLCLQQDPCVVDPVNVVSNVVSVVVHDPVVVVLLVVLCVVQPSLLEAEQDPCAGPSPRDRADPVGFDDPGVQWGAGPPSRRIYGHPVSND